Protein AF-C7J4R6-F1 (afdb_monomer_lite)

Foldseek 3Di:
DDPVVVLVVVQVVCVVVVHGDLDDPPDDDPDDDDLQFADWDDDVPQWTWTAGPVGWIAFGRRDPPDTGGDTDPVDGDDDDDDDDDDD

Structure (mmCIF, N/CA/C/O backbone):
data_AF-C7J4R6-F1
#
_entry.id   AF-C7J4R6-F1
#
loop_
_atom_site.group_PDB
_atom_site.id
_atom_site.type_symbol
_atom_site.label_atom_id
_atom_site.label_alt_id
_atom_site.label_comp_id
_atom_site.label_asym_id
_atom_site.label_entity_id
_atom_site.label_seq_id
_atom_site.pdbx_PDB_ins_code
_atom_site.Cartn_x
_atom_site.Cartn_y
_atom_site.Cartn_z
_atom_site.occupancy
_atom_site.B_iso_or_equiv
_atom_site.auth_seq_id
_atom_site.auth_comp_id
_atom_site.auth_asym_id
_atom_site.auth_atom_id
_atom_site.pdbx_PDB_model_num
ATOM 1 N N . MET A 1 1 ? 31.191 -6.314 -11.488 1.00 61.38 1 MET A N 1
ATOM 2 C CA . MET A 1 1 ? 30.206 -5.270 -11.870 1.00 61.38 1 MET A CA 1
ATOM 3 C C . MET A 1 1 ? 29.454 -4.796 -10.626 1.00 61.38 1 MET A C 1
ATOM 5 O O . MET A 1 1 ? 29.084 -5.636 -9.814 1.00 61.38 1 MET A O 1
ATOM 9 N N . LYS A 1 2 ? 29.256 -3.483 -10.435 1.00 88.62 2 LYS A N 1
ATOM 10 C CA . LYS A 1 2 ? 28.549 -2.919 -9.261 1.00 88.62 2 LYS A CA 1
ATOM 11 C C . LYS A 1 2 ? 27.054 -3.295 -9.286 1.00 88.62 2 LYS A C 1
ATOM 13 O O . LYS A 1 2 ? 26.477 -3.402 -10.363 1.00 88.62 2 LYS A O 1
ATOM 18 N N . LEU A 1 3 ? 26.426 -3.480 -8.119 1.00 87.94 3 LEU A N 1
ATOM 19 C CA . LEU A 1 3 ? 25.010 -3.880 -7.980 1.00 87.94 3 LEU A CA 1
ATOM 20 C C . LEU A 1 3 ? 24.045 -2.963 -8.752 1.00 87.94 3 LEU A C 1
ATOM 22 O O . LEU A 1 3 ? 23.160 -3.462 -9.439 1.00 87.94 3 LEU A O 1
ATOM 26 N N . GLY A 1 4 ? 24.264 -1.646 -8.710 1.00 88.12 4 GLY A N 1
ATOM 27 C CA . GLY A 1 4 ? 23.404 -0.678 -9.400 1.00 88.12 4 GLY A CA 1
ATOM 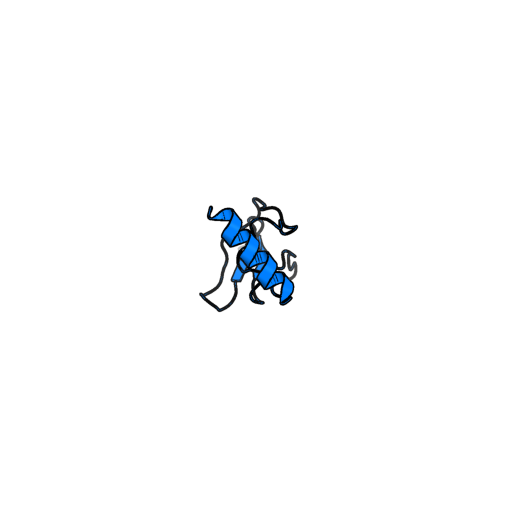28 C C . GLY A 1 4 ? 23.345 -0.868 -10.918 1.00 88.12 4 GLY A C 1
ATOM 29 O O . GLY A 1 4 ? 22.277 -0.733 -11.500 1.00 88.12 4 GLY A O 1
ATOM 30 N N . LEU A 1 5 ? 24.454 -1.264 -11.555 1.00 90.00 5 LEU A N 1
ATOM 31 C CA . LEU A 1 5 ? 24.480 -1.530 -12.999 1.00 90.00 5 LEU A CA 1
ATOM 32 C C . LEU A 1 5 ? 23.657 -2.769 -13.366 1.00 90.00 5 LEU A C 1
ATOM 34 O O . LEU A 1 5 ? 22.981 -2.757 -14.387 1.00 90.00 5 LEU A O 1
ATOM 38 N N . ARG A 1 6 ? 23.690 -3.811 -12.522 1.00 90.75 6 ARG A N 1
ATOM 39 C CA . ARG A 1 6 ? 22.884 -5.030 -12.711 1.00 90.75 6 ARG A CA 1
ATOM 40 C C . ARG A 1 6 ? 21.394 -4.755 -12.533 1.00 90.75 6 ARG A C 1
ATOM 42 O O . ARG A 1 6 ? 20.577 -5.263 -13.289 1.00 90.75 6 ARG A O 1
ATOM 49 N N . LEU A 1 7 ? 21.048 -3.941 -11.536 1.00 90.81 7 LEU A N 1
ATOM 50 C CA . LEU A 1 7 ? 19.661 -3.559 -11.290 1.00 90.81 7 LEU A CA 1
ATOM 51 C C . LEU A 1 7 ? 19.116 -2.706 -12.441 1.00 90.81 7 LEU A C 1
ATOM 53 O O . LEU A 1 7 ? 18.019 -2.952 -12.925 1.00 90.81 7 LEU A O 1
ATOM 57 N N . TRP A 1 8 ? 19.911 -1.753 -12.928 1.00 90.75 8 TRP A N 1
ATOM 58 C CA . TRP A 1 8 ? 19.538 -0.923 -14.069 1.00 90.75 8 TRP A CA 1
ATOM 59 C C . TRP A 1 8 ? 19.390 -1.726 -15.369 1.00 90.75 8 TRP A C 1
ATOM 61 O O . TRP A 1 8 ? 18.433 -1.506 -16.109 1.00 90.75 8 TRP A O 1
ATOM 71 N N . SER A 1 9 ? 20.295 -2.675 -15.648 1.00 92.12 9 SER A N 1
ATOM 72 C CA . SER A 1 9 ? 20.167 -3.536 -16.831 1.00 92.12 9 SER A CA 1
ATOM 73 C C . SER A 1 9 ? 18.906 -4.397 -16.769 1.00 92.12 9 SER A C 1
ATOM 75 O O . SER A 1 9 ? 18.190 -4.468 -17.760 1.00 92.12 9 SER A O 1
ATOM 77 N N . TYR A 1 10 ? 18.601 -4.968 -15.599 1.00 91.44 10 TYR A N 1
ATOM 78 C CA . TYR A 1 10 ? 17.383 -5.749 -15.375 1.00 91.44 10 TYR A CA 1
ATOM 79 C C . TYR A 1 10 ? 16.112 -4.919 -15.600 1.00 91.44 10 TYR A C 1
ATOM 81 O O . TYR A 1 10 ? 15.219 -5.335 -16.328 1.00 91.44 10 TYR A O 1
ATOM 89 N N . ILE A 1 11 ? 16.047 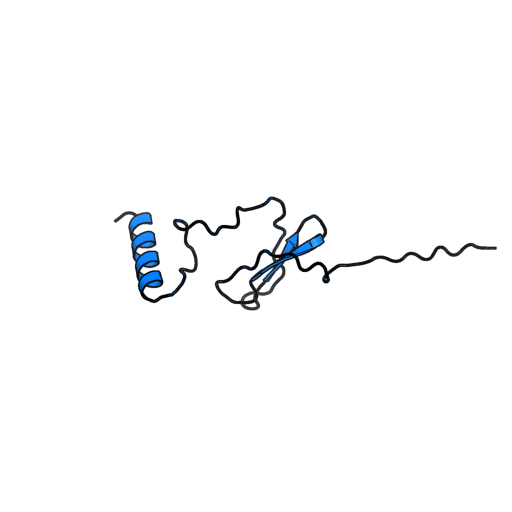-3.710 -15.035 1.00 91.44 11 ILE A N 1
ATOM 90 C CA . ILE A 1 11 ? 14.881 -2.826 -15.190 1.00 91.44 11 ILE A CA 1
ATOM 91 C C . ILE A 1 11 ? 14.652 -2.465 -16.661 1.00 91.44 11 ILE A C 1
ATOM 93 O O . ILE A 1 11 ? 13.513 -2.458 -17.126 1.00 91.44 11 ILE A O 1
ATOM 97 N N . ARG A 1 12 ? 15.725 -2.204 -17.419 1.00 91.81 12 ARG A N 1
ATOM 98 C CA . ARG A 1 12 ? 15.628 -1.943 -18.863 1.00 91.81 12 ARG A CA 1
ATOM 99 C C . ARG A 1 12 ? 15.156 -3.155 -19.656 1.00 91.81 12 ARG A C 1
ATOM 101 O O . ARG A 1 12 ? 14.413 -2.986 -20.618 1.00 91.81 12 ARG A O 1
ATOM 108 N N . GLU A 1 13 ? 15.603 -4.344 -19.279 1.00 93.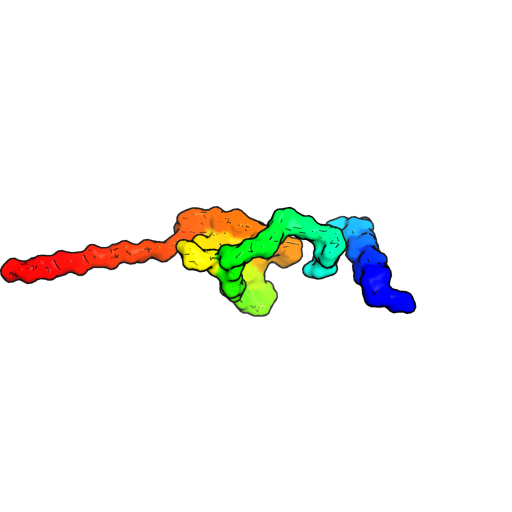12 13 GLU A N 1
ATOM 109 C CA . GLU A 1 13 ? 15.187 -5.594 -19.909 1.00 93.12 13 GLU A CA 1
ATOM 110 C C . GLU A 1 13 ? 13.697 -5.867 -19.661 1.00 93.12 13 GLU A C 1
ATOM 112 O O . GLU A 1 13 ? 12.948 -6.060 -20.617 1.00 93.12 13 GLU A O 1
ATOM 117 N N . GLU A 1 14 ? 13.224 -5.752 -18.417 1.00 90.62 14 GLU A N 1
ATOM 118 C CA . GLU A 1 14 ? 11.793 -5.856 -18.089 1.00 90.62 14 GLU A CA 1
ATOM 119 C C . GLU A 1 14 ? 10.956 -4.817 -18.850 1.00 90.62 14 GLU A C 1
ATOM 121 O O . GLU A 1 14 ? 9.930 -5.161 -19.442 1.00 90.62 14 GLU A O 1
ATOM 126 N N . ALA A 1 15 ? 11.428 -3.566 -18.922 1.00 88.69 15 ALA A N 1
ATOM 127 C CA . ALA A 1 15 ? 10.754 -2.510 -19.674 1.00 88.69 15 ALA A CA 1
ATOM 128 C C . ALA A 1 15 ? 10.688 -2.813 -21.182 1.00 88.69 15 ALA A C 1
ATOM 130 O O . ALA A 1 15 ? 9.688 -2.496 -21.825 1.00 88.69 15 ALA A O 1
ATOM 131 N N . SER A 1 16 ? 11.710 -3.467 -21.749 1.00 92.12 16 SER A N 1
ATOM 132 C CA . SER A 1 16 ? 11.697 -3.906 -23.153 1.00 92.12 16 SER A CA 1
ATOM 133 C C . SER A 1 16 ? 10.643 -4.983 -23.428 1.00 92.12 16 SER A C 1
ATOM 135 O O . SER A 1 16 ? 10.107 -5.056 -24.531 1.00 92.12 16 SER A O 1
ATOM 137 N N . HIS A 1 17 ? 10.281 -5.762 -22.407 1.00 92.25 17 HIS A N 1
ATOM 138 C CA . HIS A 1 17 ? 9.184 -6.727 -22.452 1.00 92.25 17 HIS A CA 1
ATOM 139 C C . HIS A 1 17 ? 7.822 -6.104 -22.091 1.00 92.25 17 HIS A C 1
ATOM 141 O O . HIS A 1 17 ? 6.836 -6.828 -21.952 1.00 92.25 17 HIS A O 1
ATOM 147 N N . GLY A 1 18 ? 7.746 -4.779 -21.908 1.00 86.69 18 GLY A N 1
ATOM 148 C CA . GLY A 1 18 ? 6.525 -4.079 -21.497 1.00 86.69 18 GLY A CA 1
ATOM 149 C C . GLY A 1 18 ? 6.112 -4.356 -20.049 1.00 86.69 18 GLY A C 1
ATOM 150 O O . GLY A 1 18 ? 4.967 -4.104 -19.674 1.00 86.69 18 GLY A O 1
ATOM 151 N N . ARG A 1 19 ? 7.020 -4.894 -19.228 1.00 84.69 19 ARG A N 1
ATOM 152 C CA . ARG A 1 19 ? 6.773 -5.230 -17.825 1.00 84.69 19 ARG A CA 1
ATOM 153 C C . ARG A 1 19 ? 7.365 -4.157 -16.924 1.00 84.69 19 ARG A C 1
ATOM 155 O O . ARG A 1 19 ? 8.373 -3.528 -17.241 1.00 84.69 19 ARG A O 1
ATOM 162 N N . LYS A 1 20 ? 6.736 -3.959 -15.769 1.00 82.25 20 LYS A N 1
ATOM 163 C CA . LYS A 1 20 ? 7.267 -3.093 -14.720 1.00 82.25 20 LYS A CA 1
ATOM 164 C C . LYS A 1 20 ? 8.065 -3.938 -13.740 1.00 82.25 20 LYS A C 1
ATOM 166 O O . LYS A 1 20 ? 7.548 -4.925 -13.216 1.00 82.25 20 LYS A O 1
ATOM 171 N N . ALA A 1 21 ? 9.311 -3.546 -13.493 1.00 84.69 21 ALA A N 1
ATOM 172 C CA . ALA A 1 21 ? 10.129 -4.201 -12.486 1.00 84.69 21 ALA A CA 1
ATOM 173 C C . ALA A 1 21 ? 9.463 -4.071 -11.100 1.00 84.69 21 ALA A C 1
ATOM 175 O O . ALA A 1 21 ? 8.936 -3.001 -10.785 1.00 84.69 21 ALA A O 1
ATOM 176 N N . PRO A 1 22 ? 9.513 -5.111 -10.246 1.00 78.44 22 PRO A N 1
ATOM 177 C CA . PRO A 1 22 ? 8.904 -5.060 -8.914 1.00 78.44 22 PRO A CA 1
ATOM 178 C C . PRO A 1 22 ? 9.444 -3.932 -8.027 1.00 78.44 22 PRO A C 1
ATOM 180 O O . PRO A 1 22 ? 8.724 -3.401 -7.188 1.00 78.44 22 PRO A O 1
ATOM 183 N N . ILE A 1 23 ? 10.723 -3.585 -8.197 1.00 80.25 23 ILE A N 1
ATOM 184 C CA . ILE A 1 23 ? 11.380 -2.481 -7.502 1.00 80.25 23 ILE A CA 1
ATOM 185 C C . ILE A 1 23 ? 12.175 -1.702 -8.539 1.00 80.25 23 ILE A C 1
ATOM 187 O O . ILE A 1 23 ? 13.140 -2.218 -9.106 1.00 80.25 23 ILE A O 1
ATOM 191 N N . ASP A 1 24 ? 11.790 -0.449 -8.742 1.00 82.31 24 ASP A N 1
ATOM 192 C CA . ASP A 1 24 ? 12.500 0.476 -9.612 1.00 82.31 24 ASP A CA 1
ATOM 193 C C . ASP A 1 24 ? 12.950 1.709 -8.816 1.00 82.31 24 ASP A C 1
ATOM 195 O O . ASP A 1 24 ? 12.148 2.600 -8.535 1.00 82.31 24 ASP A O 1
ATOM 199 N N . PRO A 1 25 ? 14.231 1.779 -8.409 1.00 80.38 25 PRO A N 1
ATOM 200 C CA . PRO A 1 25 ? 14.754 2.940 -7.699 1.00 80.38 25 PRO A CA 1
ATOM 201 C C . PRO A 1 25 ? 15.146 4.093 -8.637 1.00 80.38 25 PRO A C 1
ATOM 203 O O . PRO A 1 25 ? 15.502 5.166 -8.147 1.00 80.38 25 PRO A O 1
ATOM 206 N N . PHE A 1 26 ? 15.148 3.882 -9.958 1.00 80.50 26 PHE A N 1
ATOM 207 C CA . PHE A 1 26 ? 15.600 4.867 -10.945 1.00 80.50 26 PHE A CA 1
ATOM 208 C C . PHE A 1 26 ? 14.435 5.662 -11.524 1.00 80.50 26 PHE A C 1
ATOM 210 O O . PHE A 1 26 ? 14.575 6.857 -11.791 1.00 80.50 26 PHE A O 1
ATOM 217 N N . THR A 1 27 ? 13.283 5.016 -11.673 1.00 73.00 27 THR A N 1
ATOM 218 C CA . THR A 1 27 ? 12.054 5.652 -12.131 1.00 73.00 27 THR A CA 1
ATOM 219 C C . THR A 1 27 ? 11.204 5.966 -10.917 1.00 73.00 27 THR A C 1
ATOM 221 O O . THR A 1 27 ? 10.568 5.105 -10.316 1.00 73.00 27 THR A O 1
ATOM 224 N N . ARG A 1 28 ? 11.231 7.232 -10.508 1.00 61.25 28 ARG A N 1
ATOM 225 C CA . ARG A 1 28 ? 10.451 7.693 -9.366 1.00 61.25 28 ARG A CA 1
ATOM 226 C C . ARG A 1 28 ? 8.972 7.634 -9.748 1.00 61.25 28 ARG A C 1
ATOM 228 O O . ARG A 1 28 ? 8.532 8.435 -10.571 1.00 61.25 28 ARG A O 1
ATOM 235 N N . GLU A 1 29 ? 8.216 6.702 -9.168 1.00 65.81 29 GLU A N 1
ATOM 236 C CA . GLU A 1 29 ? 6.758 6.795 -9.220 1.00 65.81 29 GLU A CA 1
ATOM 237 C C . GLU A 1 29 ? 6.348 8.178 -8.698 1.00 65.81 29 GLU A C 1
ATOM 239 O O . GLU A 1 29 ? 6.948 8.717 -7.760 1.00 65.81 29 GLU A O 1
ATOM 244 N N . SER A 1 30 ? 5.380 8.794 -9.374 1.00 54.69 30 SER A N 1
ATOM 245 C CA . SER A 1 30 ? 4.931 10.179 -9.175 1.00 54.69 30 SER A CA 1
ATOM 246 C C . SER A 1 30 ? 4.515 10.478 -7.729 1.00 54.69 30 SER A C 1
ATOM 248 O O . SER A 1 30 ? 4.464 11.634 -7.301 1.00 54.69 30 SER A O 1
ATOM 250 N N . ASP A 1 31 ? 4.275 9.425 -6.962 1.00 57.22 31 ASP A N 1
ATOM 251 C CA . ASP A 1 31 ? 3.737 9.448 -5.623 1.00 57.22 31 ASP A CA 1
ATOM 252 C C . ASP A 1 31 ? 4.860 9.521 -4.595 1.00 57.22 31 ASP A C 1
ATOM 254 O O . ASP A 1 31 ? 5.412 8.535 -4.104 1.00 57.22 31 ASP A O 1
ATOM 258 N N . LYS A 1 32 ? 5.230 10.763 -4.270 1.00 60.75 32 LYS A N 1
ATOM 259 C CA . LYS A 1 32 ? 6.178 11.043 -3.192 1.00 60.75 32 LYS A CA 1
ATOM 260 C C . LYS A 1 32 ? 5.668 10.400 -1.892 1.00 60.75 32 LYS A C 1
ATOM 262 O O . LYS A 1 32 ? 4.499 10.603 -1.554 1.00 60.75 32 LYS A O 1
ATOM 267 N N . PRO A 1 33 ? 6.535 9.709 -1.128 1.00 63.62 33 PRO A N 1
ATOM 268 C CA . PRO A 1 33 ? 6.164 9.205 0.186 1.00 63.62 33 PRO A CA 1
ATOM 269 C C . PRO A 1 33 ? 5.658 10.373 1.034 1.00 63.62 33 PRO A C 1
ATOM 271 O O . PRO A 1 33 ? 6.343 11.381 1.219 1.00 63.62 33 PRO A O 1
ATOM 274 N N . SER A 1 34 ? 4.407 10.265 1.465 1.00 69.06 34 SER A N 1
ATOM 275 C CA . SER A 1 34 ? 3.715 11.277 2.254 1.00 69.06 34 SER A CA 1
ATOM 276 C C . SER A 1 34 ? 3.600 10.767 3.679 1.00 69.06 34 SER A C 1
ATOM 278 O O . SER A 1 34 ? 3.267 9.606 3.888 1.00 69.06 34 SER A O 1
ATOM 280 N N . ALA A 1 35 ? 3.749 11.651 4.667 1.00 67.75 35 ALA A N 1
ATOM 281 C CA . ALA A 1 35 ? 3.484 11.333 6.074 1.00 67.75 35 ALA A CA 1
ATOM 282 C C . ALA A 1 35 ? 2.027 10.882 6.341 1.00 67.75 35 ALA A C 1
ATOM 284 O O . ALA A 1 35 ? 1.693 10.468 7.444 1.00 67.75 35 ALA A O 1
ATOM 285 N N . SER A 1 36 ? 1.155 10.947 5.327 1.00 66.62 36 SER A N 1
ATOM 286 C CA . SER A 1 36 ? -0.185 10.355 5.344 1.00 66.62 36 SER A CA 1
ATOM 287 C C . SER A 1 36 ? -0.239 8.859 5.011 1.00 66.62 36 SER A C 1
ATOM 289 O O . SER A 1 36 ? -1.331 8.307 4.884 1.00 66.62 36 SER A O 1
ATOM 291 N N . GLN A 1 37 ? 0.905 8.195 4.852 1.00 76.06 37 GLN A N 1
ATOM 292 C CA . GLN A 1 37 ? 0.999 6.750 4.660 1.00 76.06 37 GLN A CA 1
ATOM 293 C C . GLN A 1 37 ? 0.814 6.024 5.993 1.00 76.06 37 GLN A C 1
ATOM 295 O O . GLN A 1 37 ? 1.661 6.111 6.875 1.00 76.06 37 GLN A O 1
ATOM 300 N N . GLY A 1 38 ? -0.307 5.320 6.147 1.00 84.62 38 GLY A N 1
ATOM 301 C CA . GLY A 1 38 ? -0.491 4.387 7.256 1.00 84.62 38 GLY A CA 1
ATOM 302 C C . GLY A 1 38 ? -0.110 2.957 6.894 1.00 84.62 38 GLY A C 1
ATOM 303 O O . GLY A 1 38 ? 0.212 2.643 5.745 1.00 84.62 38 GLY A O 1
ATOM 304 N N . VAL A 1 39 ? -0.171 2.087 7.901 1.00 89.62 39 VAL A N 1
ATOM 305 C CA . VAL A 1 39 ? 0.184 0.668 7.786 1.00 89.62 39 VAL A CA 1
ATOM 306 C C . VAL A 1 39 ? -0.762 -0.027 6.795 1.00 89.62 39 VAL A C 1
ATOM 308 O O . VAL A 1 39 ? -1.978 0.165 6.898 1.00 89.62 39 VAL A O 1
ATOM 311 N N . PRO A 1 40 ? -0.236 -0.803 5.831 1.00 90.19 40 PRO A N 1
ATOM 312 C CA . PRO A 1 40 ? -1.066 -1.544 4.892 1.00 90.19 40 PRO A CA 1
ATOM 313 C C . PRO A 1 40 ? -1.877 -2.622 5.615 1.00 90.19 40 PRO A C 1
ATOM 315 O O . PRO A 1 40 ? -1.370 -3.340 6.478 1.00 90.19 40 PRO A O 1
ATOM 318 N N . LEU A 1 41 ? -3.145 -2.736 5.236 1.00 92.62 41 LEU A N 1
ATOM 319 C CA . LEU A 1 41 ? -4.079 -3.753 5.699 1.00 92.62 41 LEU A CA 1
ATOM 320 C C . LEU A 1 41 ? -4.260 -4.769 4.569 1.00 92.62 41 LEU A C 1
ATOM 322 O O . LEU A 1 41 ? -4.763 -4.426 3.501 1.00 92.62 41 LEU A O 1
ATOM 326 N N . GLY A 1 42 ? -3.824 -6.006 4.785 1.00 92.62 42 GLY A N 1
ATOM 327 C CA . GLY A 1 42 ? -3.901 -7.070 3.786 1.00 92.62 42 GLY A CA 1
ATOM 328 C C . GLY A 1 42 ? -3.050 -8.276 4.167 1.00 92.62 42 GLY A C 1
ATOM 329 O O . GLY A 1 42 ? -2.046 -8.142 4.866 1.00 92.62 42 GLY A O 1
ATOM 330 N N . GLY A 1 43 ? -3.470 -9.460 3.726 1.00 92.00 43 GLY A N 1
ATOM 331 C CA . GLY A 1 43 ? -2.678 -10.679 3.838 1.00 92.00 43 GLY A CA 1
ATOM 332 C C . GLY A 1 43 ? -1.592 -10.749 2.764 1.00 92.00 43 GLY A C 1
ATOM 333 O O . GLY A 1 43 ? -1.597 -10.021 1.769 1.00 92.00 43 GLY A O 1
ATOM 334 N N . MET A 1 44 ? -0.649 -11.672 2.940 1.00 90.81 44 MET A N 1
ATOM 335 C CA . MET A 1 44 ? 0.337 -11.957 1.902 1.00 90.81 44 MET A CA 1
ATOM 336 C C . MET A 1 44 ? -0.374 -12.475 0.644 1.00 90.81 44 MET A C 1
ATOM 338 O O . MET A 1 44 ? -1.144 -13.428 0.712 1.00 90.81 44 MET A O 1
ATOM 342 N N . GLY A 1 45 ? -0.131 -11.834 -0.500 1.00 88.19 45 GLY A N 1
ATOM 343 C CA . GLY A 1 45 ? -0.707 -12.232 -1.789 1.00 88.19 45 GLY A CA 1
ATOM 344 C C . GLY A 1 45 ? -2.170 -11.832 -2.027 1.00 88.19 45 GLY A C 1
ATOM 345 O O . GLY A 1 45 ? -2.646 -12.022 -3.140 1.00 88.19 45 GLY A O 1
ATOM 346 N N . SER A 1 46 ? -2.875 -11.242 -1.052 1.00 90.94 46 SER A N 1
ATOM 347 C CA . SER A 1 46 ? -4.271 -10.792 -1.237 1.00 90.94 46 SER A CA 1
ATOM 348 C C . SER A 1 46 ? -4.405 -9.386 -1.831 1.00 90.94 46 SER A C 1
ATOM 350 O O . SER A 1 46 ? -5.514 -8.935 -2.099 1.00 90.94 46 SER A O 1
ATOM 352 N N . GLY A 1 47 ? -3.289 -8.667 -1.953 1.00 92.06 47 GLY A N 1
ATOM 353 C CA . GLY A 1 47 ? -3.296 -7.215 -2.088 1.00 92.06 47 GLY A CA 1
ATOM 354 C C . GLY A 1 47 ? -3.481 -6.514 -0.740 1.00 92.06 47 GLY A C 1
ATOM 355 O O . GLY A 1 47 ? -3.770 -7.155 0.278 1.00 92.06 47 GLY A O 1
ATOM 356 N N . SER A 1 48 ? -3.263 -5.199 -0.728 1.00 92.25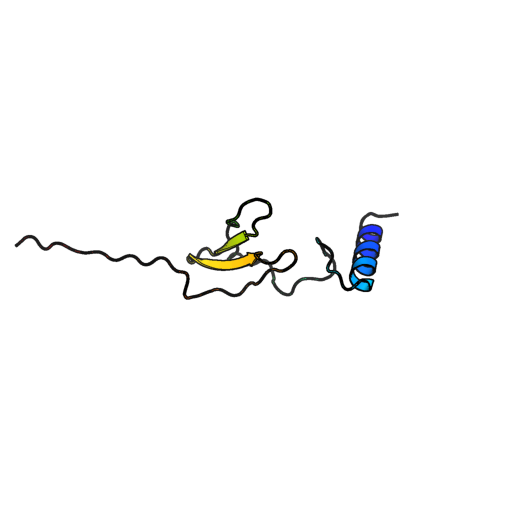 48 SER A N 1
ATOM 357 C CA . SER A 1 48 ? -3.329 -4.387 0.489 1.00 92.25 48 SER A CA 1
ATOM 358 C C . SER A 1 48 ? -4.014 -3.037 0.271 1.00 92.25 48 SER A C 1
ATOM 360 O O . SER A 1 48 ? -4.079 -2.529 -0.850 1.00 92.25 48 SER A O 1
ATOM 362 N N . ILE A 1 49 ? -4.549 -2.468 1.352 1.00 93.75 49 ILE A N 1
ATOM 363 C CA . ILE A 1 49 ? -5.124 -1.120 1.390 1.00 93.75 49 ILE A CA 1
ATOM 364 C C . ILE A 1 49 ? -4.559 -0.410 2.615 1.00 93.75 49 ILE A C 1
ATOM 366 O O . ILE A 1 49 ? -4.668 -0.927 3.726 1.00 93.75 49 ILE A O 1
ATOM 370 N N . SER A 1 50 ? -3.994 0.783 2.459 1.00 91.50 50 SER A N 1
ATOM 371 C CA . SER A 1 50 ? -3.569 1.577 3.617 1.00 91.50 50 SER A CA 1
ATOM 372 C C . SER A 1 50 ? -4.669 2.522 4.101 1.00 91.50 50 SER A C 1
ATOM 374 O O . SER A 1 50 ? -5.534 2.987 3.356 1.00 91.50 50 SER A O 1
ATOM 376 N N . ARG A 1 51 ? -4.607 2.872 5.385 1.00 90.94 51 ARG A N 1
ATOM 377 C CA . ARG A 1 51 ? -5.454 3.916 5.968 1.00 90.94 51 ARG A CA 1
ATOM 378 C C . ARG A 1 51 ? -4.598 5.093 6.409 1.00 90.94 51 ARG A C 1
ATOM 380 O O . ARG A 1 51 ? -3.686 4.911 7.207 1.00 90.94 51 ARG A O 1
ATOM 387 N N . GLY A 1 52 ? -4.867 6.287 5.891 1.00 87.44 52 GLY A N 1
ATOM 388 C CA . GLY A 1 52 ? -4.156 7.499 6.296 1.00 87.44 52 GLY A CA 1
ATOM 389 C C . GLY A 1 52 ? -4.475 7.909 7.734 1.00 87.44 52 GLY A C 1
ATOM 390 O O . GLY A 1 52 ? -5.475 7.480 8.311 1.00 87.44 52 GLY A O 1
ATOM 391 N N . PHE A 1 53 ? -3.646 8.777 8.326 1.00 86.56 53 PHE A N 1
ATOM 392 C CA . PHE A 1 53 ? -3.837 9.227 9.716 1.00 86.56 53 PHE A CA 1
ATOM 393 C C . PHE A 1 53 ? -5.172 9.953 9.943 1.00 86.56 53 PHE A C 1
ATOM 395 O O . PHE A 1 53 ? -5.694 9.948 11.054 1.00 86.56 53 PHE A O 1
ATOM 402 N N . ARG A 1 54 ? -5.736 10.573 8.899 1.00 88.25 54 ARG A N 1
ATOM 403 C CA . ARG A 1 54 ? -7.052 11.233 8.945 1.00 88.25 54 ARG A CA 1
ATOM 404 C C . ARG A 1 54 ? -8.214 10.250 8.826 1.00 88.25 54 ARG A C 1
ATOM 406 O O . ARG A 1 54 ? -9.367 10.653 8.912 1.00 88.25 54 ARG A O 1
ATOM 413 N N . GLY A 1 55 ? -7.918 8.969 8.637 1.00 89.44 55 GLY A N 1
ATOM 414 C CA . GLY A 1 55 ? -8.901 7.904 8.551 1.00 89.44 55 GLY A CA 1
ATOM 415 C C . GLY A 1 55 ? -9.314 7.528 7.132 1.00 89.44 55 GLY A C 1
ATOM 416 O O . GLY A 1 55 ? -10.045 6.548 7.003 1.00 89.44 55 GLY A O 1
ATOM 417 N N . GLU A 1 56 ? -8.830 8.228 6.098 1.00 91.06 56 GLU A N 1
ATOM 418 C CA . GLU A 1 56 ? -9.127 7.895 4.701 1.00 91.06 56 GLU A CA 1
ATOM 419 C C . GLU A 1 56 ? -8.503 6.566 4.255 1.00 91.06 56 GLU A C 1
ATOM 421 O O . GLU A 1 56 ? -7.349 6.271 4.566 1.00 91.06 56 GLU A O 1
ATOM 426 N N . PHE A 1 57 ? -9.251 5.775 3.485 1.00 92.56 57 PHE A N 1
ATOM 427 C CA . PHE A 1 57 ? -8.717 4.604 2.789 1.00 92.56 57 PHE A CA 1
ATOM 428 C C . PHE A 1 57 ? -8.072 5.052 1.475 1.00 92.56 57 PHE A C 1
ATOM 430 O O . PHE A 1 57 ? -8.744 5.654 0.633 1.00 92.56 57 PHE A O 1
ATOM 437 N N . LYS A 1 58 ? -6.771 4.787 1.327 1.00 89.38 58 LYS A N 1
ATOM 438 C CA . LYS A 1 58 ? -5.914 5.221 0.207 1.00 89.38 58 LYS A CA 1
ATOM 439 C C . LYS A 1 58 ? -4.745 4.242 0.016 1.00 89.38 58 LYS A C 1
ATOM 441 O O . LYS A 1 58 ? -4.443 3.482 0.924 1.00 89.38 58 LYS A O 1
ATOM 446 N N . HIS A 1 59 ? -4.013 4.316 -1.094 1.00 89.31 59 HIS A N 1
ATOM 447 C CA . HIS A 1 59 ? -2.987 3.318 -1.461 1.00 89.31 59 HIS A CA 1
ATOM 448 C C . HIS A 1 59 ? -3.597 1.924 -1.643 1.00 89.31 59 HIS A C 1
ATOM 450 O O . HIS A 1 59 ? -3.486 1.047 -0.788 1.00 89.31 59 HIS A O 1
ATOM 456 N N . TRP A 1 60 ? -4.269 1.738 -2.768 1.00 91.50 60 TRP A N 1
ATOM 457 C CA . TRP A 1 60 ? -4.868 0.479 -3.172 1.00 91.50 60 TRP A CA 1
ATOM 458 C C . TRP A 1 60 ? -3.837 -0.339 -3.942 1.00 91.50 60 TRP A C 1
ATOM 460 O O . TRP A 1 60 ? -3.485 -0.008 -5.071 1.00 91.50 60 TRP A O 1
ATOM 470 N N . GLN A 1 61 ? -3.363 -1.418 -3.330 1.00 91.31 61 GLN A N 1
ATOM 471 C CA . GLN A 1 61 ? -2.474 -2.413 -3.932 1.00 91.31 61 GLN A CA 1
ATOM 472 C C . GLN A 1 61 ? -3.247 -3.709 -4.193 1.00 91.31 61 GLN A C 1
ATOM 474 O O . GLN A 1 61 ? -2.801 -4.800 -3.842 1.00 91.31 61 GLN A O 1
ATOM 479 N N . ILE A 1 62 ? -4.461 -3.579 -4.731 1.00 91.50 62 ILE A N 1
ATOM 480 C CA . ILE A 1 62 ? -5.336 -4.719 -5.034 1.00 91.50 62 ILE A CA 1
ATOM 481 C C . ILE A 1 62 ? -4.855 -5.435 -6.293 1.00 91.50 62 ILE A C 1
ATOM 483 O O . ILE A 1 62 ? -4.801 -6.661 -6.334 1.00 91.50 62 ILE A O 1
ATOM 487 N N . ILE A 1 63 ? -4.474 -4.663 -7.310 1.00 88.31 63 ILE A N 1
ATOM 488 C CA . ILE A 1 63 ? -3.922 -5.190 -8.551 1.00 88.31 63 ILE A CA 1
ATOM 489 C C . ILE A 1 63 ? -2.396 -5.282 -8.380 1.00 88.31 63 ILE A C 1
ATOM 491 O O . ILE A 1 63 ? -1.746 -4.249 -8.174 1.00 88.31 63 ILE A O 1
ATOM 495 N N . PRO A 1 64 ? -1.800 -6.487 -8.463 1.00 84.06 64 PRO A N 1
ATOM 496 C CA . PRO A 1 64 ? -0.361 -6.672 -8.305 1.00 84.06 64 PRO A CA 1
ATOM 497 C C . PRO A 1 64 ? 0.449 -5.779 -9.250 1.00 84.06 64 PRO A C 1
ATOM 499 O O . PRO A 1 64 ? 0.149 -5.682 -10.437 1.00 84.06 64 PRO A O 1
ATOM 502 N N . GLY A 1 65 ? 1.496 -5.138 -8.727 1.00 79.12 65 GLY A N 1
ATOM 503 C CA . GLY A 1 65 ? 2.357 -4.244 -9.512 1.00 79.12 65 GLY A CA 1
ATOM 504 C C . GLY A 1 65 ? 1.768 -2.856 -9.789 1.00 79.12 65 GLY A C 1
ATOM 505 O O . GLY A 1 65 ? 2.412 -2.057 -10.468 1.00 79.12 65 GLY A O 1
ATOM 506 N N . SER A 1 66 ? 0.585 -2.547 -9.252 1.00 82.19 66 SER A N 1
ATOM 507 C CA . SER A 1 66 ? -0.010 -1.210 -9.290 1.00 82.19 66 SER A CA 1
ATOM 508 C C . SER A 1 66 ? -0.315 -0.708 -7.877 1.00 82.19 66 SER A C 1
ATOM 510 O O . SER A 1 66 ? -0.530 -1.494 -6.952 1.00 82.19 66 SER A O 1
ATOM 512 N N . CYS A 1 67 ? -0.305 0.610 -7.707 1.00 83.69 67 CYS A N 1
ATOM 513 C CA . CYS A 1 67 ? -0.636 1.263 -6.451 1.00 83.69 67 CYS A CA 1
ATOM 514 C C . CYS A 1 67 ? -1.476 2.503 -6.756 1.00 83.69 67 CYS A C 1
ATOM 516 O O . CYS A 1 67 ? -0.951 3.506 -7.234 1.00 83.69 67 CYS A O 1
ATOM 518 N N . GLU A 1 68 ? -2.781 2.446 -6.495 1.00 87.94 68 GLU A N 1
ATOM 519 C CA . GLU A 1 68 ? -3.655 3.602 -6.697 1.00 87.94 68 GLU A CA 1
ATOM 520 C C . GLU A 1 68 ? -3.721 4.444 -5.423 1.00 87.94 68 GLU A C 1
ATOM 522 O O . GLU A 1 68 ? -4.148 4.003 -4.358 1.00 87.94 68 GLU A O 1
ATOM 527 N N . MET A 1 69 ? -3.306 5.700 -5.511 1.00 84.19 69 MET A N 1
ATOM 528 C CA . MET A 1 69 ? -3.172 6.570 -4.337 1.00 84.19 69 MET A CA 1
ATOM 529 C C . MET A 1 69 ? -4.458 7.296 -3.945 1.00 84.19 69 MET A C 1
ATOM 531 O O . MET A 1 69 ? -4.502 7.952 -2.899 1.00 84.19 69 MET A O 1
ATOM 535 N N . SER A 1 70 ? -5.483 7.214 -4.793 1.00 87.44 70 SER A N 1
ATOM 536 C CA . SER A 1 70 ? -6.694 8.015 -4.661 1.00 87.44 70 SER A CA 1
ATOM 537 C C . SER A 1 70 ? -7.510 7.598 -3.430 1.00 87.44 70 SER A C 1
ATOM 539 O O . SER A 1 70 ? -7.774 6.404 -3.242 1.00 87.44 70 SER A O 1
ATOM 541 N N . PRO A 1 71 ? -7.912 8.551 -2.569 1.00 89.12 71 PRO A N 1
ATOM 542 C CA . PRO A 1 71 ? -8.789 8.246 -1.455 1.00 89.12 71 PRO A CA 1
ATOM 543 C C . PRO A 1 71 ? -10.208 7.944 -1.948 1.00 89.12 71 PRO A C 1
ATOM 545 O O . PRO A 1 71 ? -10.765 8.671 -2.771 1.00 89.12 71 PRO A O 1
ATOM 548 N N . VAL A 1 72 ? -10.831 6.906 -1.387 1.00 91.69 72 VAL A N 1
ATOM 549 C CA . VAL A 1 72 ? -12.252 6.615 -1.633 1.00 91.69 72 VAL A CA 1
ATOM 550 C C . VAL A 1 72 ? -13.076 7.209 -0.497 1.00 91.69 72 VAL A C 1
ATOM 552 O O . VAL A 1 72 ? -13.166 6.636 0.588 1.00 91.69 72 VAL A O 1
ATOM 555 N N . MET A 1 73 ? -13.689 8.369 -0.746 1.00 91.44 73 MET A N 1
ATOM 556 C CA . MET A 1 73 ? -14.425 9.128 0.278 1.00 91.44 73 MET A CA 1
ATOM 557 C C . MET A 1 73 ? -15.677 8.414 0.801 1.00 91.44 73 MET A C 1
ATOM 559 O O . MET A 1 73 ? -16.130 8.722 1.898 1.00 91.44 73 MET A O 1
ATOM 563 N N . ALA A 1 74 ? -16.209 7.446 0.051 1.00 93.25 74 ALA A N 1
ATOM 564 C CA . ALA A 1 74 ? -17.334 6.619 0.486 1.00 93.25 74 ALA A CA 1
ATOM 565 C C . ALA A 1 74 ? -16.961 5.641 1.617 1.00 93.25 74 ALA A C 1
ATOM 567 O O . ALA A 1 74 ? -17.817 5.262 2.412 1.00 93.25 74 ALA A O 1
ATOM 568 N N . ASN A 1 75 ? -15.687 5.250 1.720 1.00 93.56 75 ASN A N 1
ATOM 569 C CA . ASN A 1 75 ? -15.224 4.301 2.726 1.00 93.56 75 ASN A CA 1
ATOM 570 C C . ASN A 1 75 ? -14.837 5.067 3.987 1.00 93.56 75 ASN A C 1
ATOM 572 O O . ASN A 1 75 ? -13.736 5.607 4.070 1.00 93.56 75 ASN A O 1
ATOM 576 N N . GLN A 1 76 ? -15.744 5.152 4.956 1.00 94.81 76 GLN A N 1
ATOM 577 C CA . GLN A 1 76 ? -15.522 5.854 6.220 1.00 94.81 76 GLN A CA 1
ATOM 578 C C . GLN A 1 76 ? -16.234 5.141 7.367 1.00 94.81 76 GLN A C 1
ATOM 580 O O . GLN A 1 76 ? -17.224 4.441 7.172 1.00 94.81 76 GLN A O 1
ATOM 585 N N . PHE A 1 77 ? -15.739 5.361 8.583 1.00 94.38 77 PHE A N 1
ATOM 586 C CA . PHE A 1 77 ? -16.472 5.020 9.796 1.00 94.38 77 PHE A CA 1
ATOM 587 C C . PHE A 1 77 ? -17.207 6.264 10.292 1.00 94.38 77 PHE A C 1
ATOM 589 O O . PHE A 1 77 ? -16.622 7.344 10.368 1.00 94.38 77 PHE A O 1
ATOM 596 N N . SER A 1 78 ? -18.482 6.117 10.641 1.00 93.62 78 SER A N 1
ATOM 597 C CA . SER A 1 78 ? -19.296 7.177 11.237 1.00 93.62 78 SER A CA 1
ATOM 598 C C . SER A 1 78 ? -19.767 6.746 12.617 1.00 93.62 78 SER A C 1
ATOM 600 O O . SER A 1 78 ? -20.031 5.568 12.849 1.00 93.62 78 SER A O 1
ATOM 602 N N . VAL A 1 79 ? -19.855 7.702 13.536 1.00 94.25 79 VAL A N 1
ATOM 603 C CA . VAL A 1 79 ? -20.317 7.466 14.902 1.00 94.25 79 VAL A CA 1
ATOM 604 C C . VAL A 1 79 ? -21.594 8.255 15.140 1.00 94.25 79 VAL A C 1
ATOM 606 O O . VAL A 1 79 ? -21.672 9.441 14.821 1.00 94.25 79 VAL A O 1
ATOM 609 N N . THR A 1 80 ? -22.594 7.595 15.709 1.00 93.56 80 THR A N 1
ATOM 610 C CA . THR A 1 80 ? -23.828 8.217 16.184 1.00 93.56 80 THR A CA 1
ATOM 611 C C . THR A 1 80 ? -23.904 8.048 17.696 1.00 93.56 80 THR A C 1
ATOM 613 O O . THR A 1 80 ? -23.500 7.023 18.245 1.00 93.56 80 THR A O 1
ATOM 616 N N . ARG A 1 81 ? -24.376 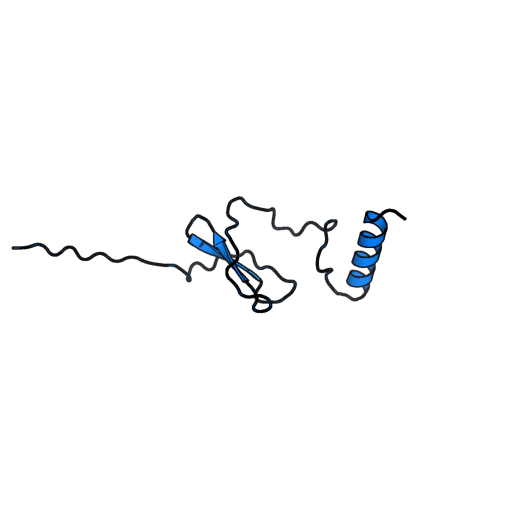9.085 18.390 1.00 92.62 81 ARG A N 1
ATOM 617 C CA . ARG A 1 81 ? -24.563 9.065 19.842 1.00 92.62 81 ARG A CA 1
ATOM 618 C C . ARG A 1 81 ? -25.990 9.465 20.163 1.00 92.62 81 ARG A C 1
ATOM 620 O O . ARG A 1 81 ? -26.436 10.528 19.743 1.00 92.62 81 ARG A O 1
ATOM 627 N N . GLU A 1 82 ? -26.658 8.644 20.959 1.00 88.00 82 GLU A N 1
ATOM 628 C CA . GLU A 1 82 ? -27.958 8.958 21.534 1.00 88.00 82 GLU A CA 1
ATOM 629 C C . GLU A 1 82 ? -27.767 9.389 22.990 1.00 88.00 82 GLU A C 1
ATOM 631 O O . GLU A 1 82 ? -27.088 8.717 23.769 1.00 88.00 82 GLU A O 1
ATOM 636 N N . THR A 1 83 ? -28.311 10.553 23.348 1.00 83.06 83 THR A N 1
ATOM 637 C CA . THR A 1 83 ? -28.288 11.036 24.732 1.00 83.06 83 THR A CA 1
ATOM 638 C C . THR A 1 83 ? -29.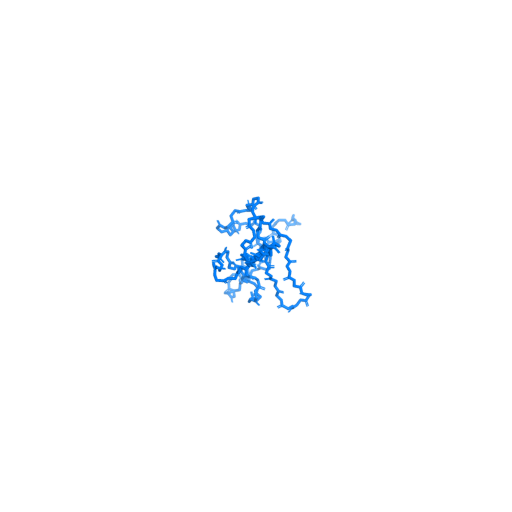672 10.828 25.316 1.00 83.06 83 THR A C 1
ATOM 640 O O . THR A 1 83 ? -30.607 11.547 24.969 1.00 83.06 83 THR A O 1
ATOM 643 N N . ILE A 1 84 ? -29.803 9.838 26.197 1.00 80.56 84 ILE A N 1
ATOM 644 C CA . ILE A 1 84 ? -31.047 9.594 26.925 1.00 80.56 84 ILE A CA 1
ATOM 645 C C . ILE A 1 84 ? -31.179 10.693 27.980 1.00 80.56 84 ILE A C 1
ATOM 647 O O . ILE A 1 84 ? -30.450 10.713 28.971 1.00 80.56 84 ILE A O 1
ATOM 651 N N . SER A 1 85 ? -32.094 11.633 27.748 1.00 77.56 85 SER A N 1
ATOM 652 C CA . SER A 1 85 ? -32.513 12.582 28.775 1.00 77.56 85 SER A CA 1
ATOM 653 C C . SER A 1 85 ? -33.435 11.843 29.739 1.00 77.56 85 SER A C 1
ATOM 655 O O . SER A 1 85 ? -34.569 11.528 29.381 1.00 77.56 85 SER A O 1
ATOM 657 N N . LEU A 1 86 ? -32.961 11.570 30.955 1.00 72.44 86 LEU A N 1
ATOM 658 C CA . LEU A 1 86 ? -33.836 11.142 32.044 1.00 72.44 86 LEU A CA 1
ATOM 659 C C . LEU A 1 86 ? -34.749 12.329 32.388 1.00 72.44 86 LEU A C 1
ATOM 661 O O . LEU A 1 86 ? -34.259 13.385 32.788 1.00 72.44 86 LEU A O 1
ATOM 665 N N . ARG A 1 87 ? -36.049 12.180 32.122 1.00 62.22 87 ARG A N 1
ATOM 666 C CA . ARG A 1 87 ? -37.098 13.029 32.697 1.00 62.22 87 ARG A CA 1
ATOM 667 C C . ARG A 1 87 ? -37.523 12.453 34.035 1.00 62.22 87 ARG A C 1
ATOM 669 O O . ARG A 1 87 ? -37.582 11.206 34.118 1.00 62.22 87 ARG A O 1
#

Organism: Oryza sativa subsp. japonica (NCBI:txid39947)

Sequence (87 aa):
MKLGLRLWSYIREEASHGRKAPIDPFTRESDKPSASQGVPLGGMGSGSISRGFRGEFKHWQIIPGSCEMSPVMANQFSVTRETISLR

InterPro domains:
  IPR024462 Glycosyl-hydrolase family 116, N-terminal [PF12215] (38-82)
  IPR052566 Non-lysosomal glucosylceramidase [PTHR12654] (2-80)

Secondary structure (DSSP, 8-state):
--HHHHHHHHHHHHHHTTPPPS--SSS--S----TT---EE--TTS-EEEE-TTS-EEEEE-STT--B----TT-------------

Radius of gyration: 20.14 Å; chains: 1; bounding box: 67×25×56 Å

pLDDT: mean 84.96, std 9.83, range [54.69, 94.81]